Protein AF-A0A1J4JIK9-F1 (afdb_monomer_lite)

Structure (mmCIF, N/CA/C/O backbone):
data_AF-A0A1J4JIK9-F1
#
_entry.id   AF-A0A1J4JIK9-F1
#
loop_
_atom_site.group_PDB
_atom_site.id
_atom_site.type_symbol
_atom_site.label_atom_id
_atom_site.label_alt_id
_atom_site.label_comp_id
_atom_site.label_asym_id
_atom_site.label_entity_id
_atom_site.label_seq_id
_atom_site.pdbx_PDB_ins_code
_atom_site.Cartn_x
_atom_site.Cartn_y
_atom_site.Cartn_z
_atom_site.occupancy
_atom_site.B_iso_or_equiv
_atom_site.auth_seq_id
_atom_site.auth_comp_id
_atom_site.auth_asym_id
_atom_site.auth_atom_id
_atom_site.pdbx_PDB_model_num
ATOM 1 N N . MET A 1 1 ? -16.043 -16.617 15.861 1.00 64.75 1 MET A N 1
ATOM 2 C CA . MET A 1 1 ? -14.757 -15.958 15.513 1.00 64.75 1 MET A CA 1
ATOM 3 C C . MET A 1 1 ? -14.009 -15.662 16.803 1.00 64.75 1 MET A C 1
ATOM 5 O O . MET A 1 1 ? -14.632 -15.181 17.740 1.00 64.75 1 MET A O 1
ATOM 9 N N . CYS A 1 2 ? -12.736 -16.075 16.865 1.00 72.56 2 CYS A N 1
ATOM 10 C CA . CYS A 1 2 ? -11.834 -16.227 18.028 1.00 72.56 2 CYS A CA 1
ATOM 11 C C . CYS A 1 2 ? -12.352 -16.976 19.273 1.00 72.56 2 CYS A C 1
ATOM 13 O O . CYS A 1 2 ? -11.523 -17.484 20.021 1.00 72.56 2 CYS A O 1
ATOM 15 N N . ASN A 1 3 ? -13.669 -17.086 19.487 1.00 75.50 3 ASN A N 1
ATOM 16 C CA . ASN A 1 3 ? -14.329 -17.794 20.595 1.00 75.50 3 ASN A CA 1
ATOM 17 C C . ASN A 1 3 ? -13.759 -17.423 21.976 1.00 75.50 3 ASN A C 1
ATOM 19 O O . ASN A 1 3 ? -13.694 -18.249 22.882 1.00 75.50 3 ASN A O 1
ATOM 23 N N . LYS A 1 4 ? -13.318 -16.168 22.119 1.00 76.44 4 LYS A N 1
ATOM 24 C CA . LYS A 1 4 ? -12.740 -15.608 23.340 1.00 76.44 4 LYS A CA 1
ATOM 25 C C . LYS A 1 4 ? -13.241 -14.180 23.509 1.00 76.44 4 LYS A C 1
ATOM 27 O O . LYS A 1 4 ? -13.165 -13.393 22.566 1.00 76.44 4 LYS A O 1
ATOM 32 N N . CYS A 1 5 ? -13.716 -13.849 24.707 1.00 82.56 5 CYS A N 1
ATOM 33 C CA . CYS A 1 5 ? -13.981 -12.466 25.086 1.00 82.56 5 CYS A CA 1
ATOM 34 C C . CYS A 1 5 ? -12.639 -11.753 25.307 1.00 82.56 5 CYS A C 1
ATOM 36 O O . CYS A 1 5 ? -11.733 -12.306 25.935 1.00 82.56 5 CYS A O 1
ATOM 38 N N . ARG A 1 6 ? -12.479 -10.552 24.752 1.00 81.56 6 ARG A N 1
ATOM 39 C CA . ARG A 1 6 ? -11.261 -9.745 24.885 1.00 81.56 6 ARG A CA 1
ATOM 40 C C . ARG A 1 6 ? -11.650 -8.362 25.393 1.00 81.56 6 ARG A C 1
ATOM 42 O O . ARG A 1 6 ? -12.547 -7.738 24.836 1.00 81.56 6 ARG A O 1
ATOM 49 N N . VAL A 1 7 ? -10.969 -7.886 26.432 1.00 86.00 7 VAL A N 1
ATOM 50 C CA . VAL A 1 7 ? -11.181 -6.538 26.978 1.00 86.00 7 VAL A CA 1
ATOM 51 C C . VAL A 1 7 ? -10.742 -5.491 25.954 1.00 86.00 7 VAL A C 1
ATOM 53 O O . VAL A 1 7 ? -9.683 -5.631 25.338 1.00 86.00 7 VAL A O 1
ATOM 56 N N . GLY A 1 8 ? -11.555 -4.445 25.777 1.00 84.31 8 GLY A N 1
ATOM 57 C CA . GLY A 1 8 ? -11.287 -3.373 24.816 1.00 84.31 8 GLY A CA 1
ATOM 58 C C . GLY A 1 8 ? -11.257 -3.869 23.371 1.00 84.31 8 GLY A C 1
ATOM 59 O O . GLY A 1 8 ? -10.355 -3.497 22.626 1.00 84.31 8 GLY A O 1
ATOM 60 N N . PHE A 1 9 ? -12.166 -4.776 23.013 1.00 88.12 9 PHE A N 1
ATOM 61 C CA . PH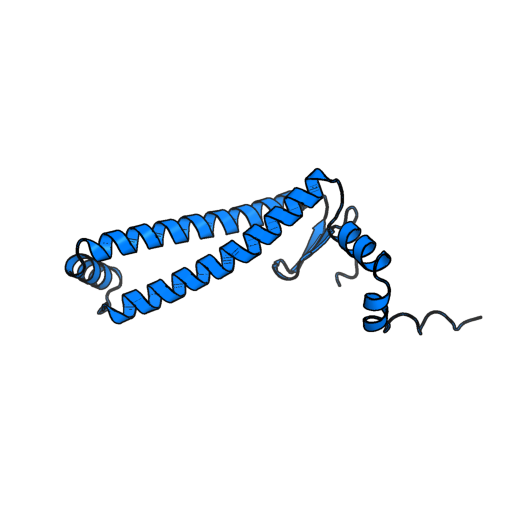E A 1 9 ? -12.319 -5.286 21.653 1.00 88.12 9 PHE A CA 1
ATOM 62 C C . PHE A 1 9 ? -12.707 -4.168 20.680 1.00 88.12 9 PHE A C 1
ATOM 64 O O . PHE A 1 9 ? -13.616 -3.400 20.969 1.00 88.12 9 PHE A O 1
ATOM 71 N N . ASP A 1 10 ? -12.036 -4.116 19.529 1.00 88.19 10 ASP A N 1
ATOM 72 C CA . ASP A 1 10 ? -12.382 -3.212 18.429 1.00 88.19 10 ASP A CA 1
ATOM 73 C C . ASP A 1 10 ? -12.971 -4.001 17.252 1.00 88.19 10 ASP A C 1
ATOM 75 O O . ASP A 1 10 ? -14.128 -3.821 16.887 1.00 88.19 10 ASP A O 1
ATOM 79 N N . HIS A 1 11 ? -12.205 -4.935 16.684 1.00 90.31 11 HIS A N 1
ATOM 80 C CA . HIS A 1 11 ? -12.692 -5.830 15.636 1.00 90.31 11 HIS A CA 1
ATOM 81 C C . HIS A 1 11 ? -11.812 -7.083 15.505 1.00 90.31 11 HIS A C 1
ATOM 83 O O . HIS A 1 11 ? -10.719 -7.180 16.064 1.00 90.31 11 HIS A O 1
ATOM 89 N N . HIS A 1 12 ? -12.275 -8.073 14.740 1.00 90.75 12 HIS A N 1
ATOM 90 C CA . HIS A 1 12 ? -11.437 -9.194 14.313 1.00 90.75 12 HIS A CA 1
ATOM 91 C C . HIS A 1 12 ? -10.901 -8.929 12.906 1.00 90.75 12 HIS A C 1
ATOM 93 O O . HIS A 1 12 ? -11.671 -8.896 11.943 1.00 90.75 12 HIS A O 1
ATOM 99 N N . CYS A 1 13 ? -9.588 -8.748 12.782 1.00 90.94 13 CYS A N 1
ATOM 100 C CA . CYS A 1 13 ? -8.948 -8.506 11.500 1.00 90.94 13 CYS A CA 1
ATOM 101 C C . CYS A 1 13 ? -8.510 -9.835 10.878 1.00 90.94 13 CYS A C 1
ATOM 103 O O . CYS A 1 13 ? -7.627 -10.527 11.390 1.00 90.94 13 CYS A O 1
ATOM 105 N N . ARG A 1 14 ? -9.123 -10.182 9.740 1.00 91.19 14 ARG A N 1
ATOM 106 C CA . ARG A 1 14 ? -8.829 -11.422 9.004 1.00 91.19 14 ARG A CA 1
ATOM 107 C C . ARG A 1 14 ? -7.419 -11.425 8.411 1.00 91.19 14 ARG A C 1
ATOM 109 O O . ARG A 1 14 ? -6.815 -12.485 8.324 1.00 91.19 14 ARG A O 1
ATOM 116 N N . TYR A 1 15 ? -6.885 -10.254 8.058 1.00 89.62 15 TYR A N 1
ATOM 117 C CA . TYR A 1 15 ? -5.570 -10.123 7.421 1.00 89.62 15 TYR A CA 1
ATOM 118 C C . TYR A 1 15 ? -4.407 -10.478 8.352 1.00 89.62 15 TYR A C 1
ATOM 120 O O . TYR A 1 15 ? -3.424 -11.053 7.904 1.00 89.62 15 TYR A O 1
ATOM 128 N N . ILE A 1 16 ? -4.537 -10.193 9.650 1.00 91.94 16 ILE A N 1
ATOM 129 C CA . ILE A 1 16 ? -3.556 -10.599 10.674 1.00 91.94 16 ILE A CA 1
ATOM 130 C C . ILE A 1 16 ? -4.007 -11.839 11.458 1.00 91.94 16 ILE A C 1
ATOM 132 O O . ILE A 1 16 ? -3.364 -12.216 12.434 1.00 91.94 16 ILE A O 1
ATOM 136 N N . ASN A 1 17 ? -5.142 -12.434 11.068 1.00 91.94 17 ASN A N 1
ATOM 137 C CA . ASN A 1 17 ? -5.785 -13.564 11.737 1.00 91.94 17 ASN A CA 1
ATOM 138 C C . ASN A 1 17 ? -5.880 -13.400 13.273 1.00 91.94 17 ASN A C 1
ATOM 140 O O . ASN A 1 17 ? -5.660 -14.339 14.038 1.00 91.94 17 ASN A O 1
ATOM 144 N N . ASN A 1 18 ? -6.166 -12.181 13.744 1.00 90.75 18 ASN A N 1
ATOM 145 C CA . ASN A 1 18 ? -6.156 -11.843 15.168 1.00 90.75 18 ASN A CA 1
ATOM 146 C C . ASN A 1 18 ? -7.187 -10.755 15.499 1.00 90.75 18 ASN A C 1
ATOM 148 O O . ASN A 1 18 ? -7.603 -9.970 14.646 1.00 90.75 18 ASN A O 1
ATOM 152 N N . CYS A 1 19 ? -7.613 -10.706 16.762 1.00 92.25 19 CYS A N 1
ATOM 153 C CA . CYS A 1 19 ? -8.429 -9.602 17.258 1.00 92.25 19 CYS A CA 1
ATOM 154 C C . CYS A 1 19 ? -7.568 -8.360 17.488 1.00 92.25 19 CYS A C 1
ATOM 156 O O . CYS A 1 19 ? -6.532 -8.434 18.156 1.00 92.25 19 CYS A O 1
ATOM 158 N N . VAL A 1 20 ? -8.057 -7.225 16.998 1.00 93.19 20 VAL A N 1
ATOM 159 C CA . VAL A 1 20 ? -7.564 -5.902 17.362 1.00 93.19 20 VAL A CA 1
ATOM 160 C C . VAL A 1 20 ? -8.283 -5.476 18.637 1.00 93.19 20 VAL A C 1
ATOM 162 O O . VAL A 1 20 ? -9.510 -5.541 18.748 1.00 93.19 20 VAL A O 1
ATOM 165 N N . THR A 1 21 ? -7.495 -5.105 19.634 1.00 92.25 21 THR A N 1
ATOM 166 C CA . THR A 1 21 ? -7.938 -4.702 20.964 1.00 92.25 21 THR A CA 1
ATOM 167 C C . THR A 1 21 ? -7.152 -3.478 21.407 1.00 92.25 21 THR A C 1
ATOM 169 O O . THR A 1 21 ? -6.088 -3.179 20.869 1.00 92.25 21 THR A O 1
ATOM 172 N N . LYS A 1 22 ? -7.609 -2.804 22.463 1.00 90.81 22 LYS A N 1
ATOM 173 C CA . LYS A 1 22 ? -6.915 -1.647 23.048 1.00 90.81 22 LYS A CA 1
ATOM 174 C C . LYS A 1 22 ? -5.425 -1.905 23.335 1.00 90.81 22 LYS A C 1
ATOM 176 O O . LYS A 1 22 ? -4.610 -1.009 23.160 1.00 90.81 22 LYS A O 1
ATOM 181 N N . SER A 1 23 ? -5.056 -3.125 23.733 1.00 92.38 23 SER A N 1
ATOM 182 C CA . SER A 1 23 ? -3.669 -3.485 24.062 1.00 92.38 23 SER A CA 1
ATOM 183 C C . SER A 1 23 ? -2.741 -3.634 22.850 1.00 92.38 23 SER A C 1
ATOM 185 O O . SER A 1 23 ? -1.536 -3.483 23.006 1.00 92.38 23 SER A O 1
ATOM 187 N N . ASN A 1 24 ? -3.262 -3.961 21.662 1.00 93.94 24 ASN A N 1
ATOM 188 C CA . ASN A 1 24 ? -2.455 -4.142 20.443 1.00 93.94 24 ASN A CA 1
ATOM 189 C C . ASN A 1 24 ? -2.800 -3.138 19.328 1.00 93.94 24 ASN A C 1
ATOM 191 O O . ASN A 1 24 ? -2.213 -3.197 18.247 1.00 93.94 24 ASN A O 1
ATOM 195 N N . TYR A 1 25 ? -3.708 -2.200 19.608 1.00 93.06 25 TYR A N 1
ATOM 196 C CA . TYR A 1 25 ? -4.192 -1.206 18.658 1.00 93.06 25 TYR A CA 1
ATOM 197 C C . TYR A 1 25 ? -3.057 -0.397 18.026 1.00 93.06 25 TYR A C 1
ATOM 199 O O . TYR A 1 25 ? -3.022 -0.245 16.810 1.00 93.06 25 TYR A O 1
ATOM 207 N N . TYR A 1 26 ? -2.089 0.066 18.825 1.00 93.75 26 TYR A N 1
ATOM 208 C CA . TYR A 1 26 ? -0.956 0.839 18.308 1.00 93.75 26 TYR A CA 1
ATOM 209 C C . TYR A 1 26 ? -0.110 0.042 17.315 1.00 93.75 26 TYR A C 1
ATOM 211 O O . TYR A 1 26 ? 0.255 0.569 16.271 1.00 93.75 26 TYR A O 1
ATOM 219 N N . ILE A 1 27 ? 0.152 -1.238 17.595 1.00 95.38 27 ILE A N 1
ATOM 220 C CA . ILE A 1 27 ? 0.916 -2.108 16.689 1.00 95.38 27 ILE A CA 1
ATOM 221 C C . ILE A 1 27 ? 0.159 -2.276 15.368 1.00 95.38 27 ILE A C 1
ATOM 223 O O . ILE A 1 27 ? 0.747 -2.144 14.297 1.00 95.38 27 ILE A O 1
ATOM 227 N N . PHE A 1 28 ? -1.155 -2.507 15.435 1.00 94.88 28 PHE A N 1
ATOM 228 C CA . PHE A 1 28 ? -2.010 -2.573 14.251 1.00 94.88 28 PHE A CA 1
ATOM 229 C C . PHE A 1 28 ? -1.986 -1.259 13.451 1.00 94.88 28 PHE A C 1
ATOM 231 O O . PHE A 1 28 ? -1.774 -1.280 12.238 1.00 94.88 28 PHE A O 1
ATOM 238 N N . PHE A 1 29 ? -2.148 -0.118 14.123 1.00 94.69 29 PHE A N 1
ATOM 239 C CA . PHE A 1 29 ? -2.208 1.195 13.487 1.00 94.69 29 PHE A CA 1
ATOM 240 C C . PHE A 1 29 ? -0.877 1.586 12.831 1.00 94.69 29 PHE A C 1
ATOM 242 O O . PHE A 1 29 ? -0.861 1.981 11.666 1.00 94.69 29 PHE A O 1
ATOM 249 N N . PHE A 1 30 ? 0.251 1.408 13.527 1.00 95.81 30 PHE A N 1
ATOM 250 C CA . PHE A 1 30 ? 1.576 1.643 12.948 1.00 95.81 30 PHE A CA 1
ATOM 251 C C . PHE A 1 30 ? 1.889 0.670 11.809 1.00 95.81 30 PHE A C 1
ATOM 253 O O . PHE A 1 30 ? 2.512 1.073 10.831 1.00 95.81 30 PHE A O 1
ATOM 260 N N . GLY A 1 31 ? 1.408 -0.575 11.881 1.00 95.69 31 GLY A N 1
ATOM 261 C CA . GLY A 1 31 ? 1.481 -1.517 10.764 1.00 95.69 31 GLY A CA 1
ATOM 262 C C . GLY A 1 31 ? 0.733 -1.014 9.526 1.00 95.69 31 GLY A C 1
ATOM 263 O O . GLY A 1 31 ? 1.274 -1.048 8.422 1.00 95.69 31 GLY A O 1
ATOM 264 N N . CYS A 1 32 ? -0.477 -0.475 9.699 1.00 95.38 32 CYS A N 1
ATOM 265 C CA . CYS A 1 32 ? -1.232 0.141 8.603 1.00 95.38 32 CYS A CA 1
ATOM 266 C C . CYS A 1 32 ? -0.496 1.358 8.026 1.00 95.38 32 CYS A C 1
ATOM 268 O O . CYS A 1 32 ? -0.369 1.479 6.807 1.00 95.38 32 CYS A O 1
ATOM 270 N N . LEU A 1 33 ? 0.038 2.228 8.890 1.00 95.81 33 LEU A N 1
ATOM 271 C CA . LEU A 1 33 ? 0.799 3.406 8.474 1.00 95.81 33 LEU A CA 1
ATOM 272 C C . LEU A 1 33 ? 2.070 3.023 7.707 1.00 95.81 33 LEU A C 1
ATOM 274 O O . LEU A 1 33 ? 2.381 3.637 6.691 1.00 95.81 33 LEU A O 1
ATOM 278 N N . PHE A 1 34 ? 2.776 1.981 8.147 1.00 96.25 34 PHE A N 1
ATOM 279 C CA . PHE A 1 34 ? 3.938 1.449 7.441 1.00 96.25 34 PHE A CA 1
ATOM 280 C C . PHE A 1 34 ? 3.574 0.974 6.030 1.00 96.25 34 PHE A C 1
ATOM 282 O O . PHE A 1 34 ? 4.264 1.320 5.071 1.00 96.25 34 PHE A O 1
ATOM 289 N N . LEU A 1 35 ? 2.466 0.241 5.879 1.00 95.88 35 LEU A N 1
ATOM 290 C CA . LEU A 1 35 ? 2.009 -0.239 4.573 1.00 95.88 35 LEU A CA 1
ATOM 291 C C . LEU A 1 35 ? 1.660 0.921 3.634 1.00 95.88 35 LEU A C 1
ATOM 293 O O . LEU A 1 35 ? 2.095 0.922 2.482 1.00 95.88 35 LEU A O 1
ATOM 297 N N . VAL A 1 36 ? 0.972 1.947 4.135 1.00 95.50 36 VAL A N 1
ATOM 298 C CA . VAL A 1 36 ? 0.689 3.171 3.372 1.00 95.50 36 VAL A CA 1
ATOM 299 C C . VAL A 1 36 ? 1.974 3.883 2.951 1.00 95.50 36 VAL A C 1
ATOM 301 O O . VAL A 1 36 ? 2.152 4.170 1.768 1.00 95.50 36 VAL A O 1
ATOM 304 N N . SER A 1 37 ? 2.902 4.114 3.882 1.00 96.25 37 SER A N 1
ATOM 305 C CA . SER A 1 37 ? 4.190 4.750 3.588 1.00 96.25 37 SER A CA 1
ATOM 306 C C . SER A 1 37 ? 4.992 3.966 2.548 1.00 96.25 37 SER A C 1
ATOM 308 O O . SER A 1 37 ? 5.540 4.558 1.621 1.00 96.25 37 SER A O 1
ATOM 310 N N . SER A 1 38 ? 5.011 2.633 2.643 1.00 96.62 38 SER A N 1
ATOM 311 C CA . SER A 1 38 ? 5.686 1.775 1.663 1.00 96.62 38 SER A CA 1
ATOM 312 C C . SER A 1 38 ? 5.074 1.896 0.264 1.00 96.62 38 SER A C 1
ATOM 314 O O . SER A 1 38 ? 5.805 1.957 -0.724 1.00 96.62 38 SER A O 1
ATOM 316 N N . ALA A 1 39 ? 3.744 2.012 0.173 1.00 97.12 39 ALA A N 1
ATOM 317 C CA . ALA A 1 39 ? 3.055 2.199 -1.095 1.00 97.12 39 ALA A CA 1
ATOM 318 C C . ALA A 1 39 ? 3.362 3.574 -1.707 1.00 97.12 39 ALA A C 1
ATOM 320 O O . ALA A 1 39 ? 3.624 3.661 -2.905 1.00 97.12 39 ALA A O 1
ATOM 321 N N . PHE A 1 40 ? 3.416 4.634 -0.894 1.00 96.88 40 PHE A N 1
ATOM 322 C CA . PHE A 1 40 ? 3.828 5.962 -1.356 1.00 96.88 40 PHE A CA 1
ATOM 323 C C . PHE A 1 40 ? 5.270 5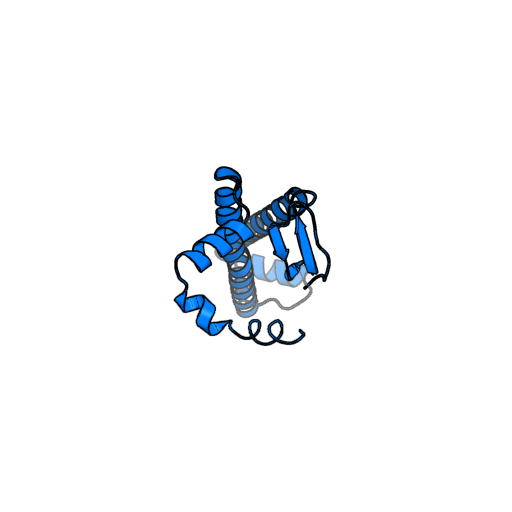.985 -1.864 1.00 96.88 40 PHE A C 1
ATOM 325 O O . PHE A 1 40 ? 5.519 6.511 -2.947 1.00 96.88 40 PHE A O 1
ATOM 332 N N . ILE A 1 41 ? 6.209 5.380 -1.129 1.00 97.81 41 ILE A N 1
ATOM 333 C CA . ILE A 1 41 ? 7.607 5.260 -1.568 1.00 97.81 41 ILE A CA 1
ATOM 334 C C . ILE A 1 41 ? 7.678 4.506 -2.903 1.00 97.81 41 ILE A C 1
ATOM 336 O O . ILE A 1 41 ? 8.354 4.960 -3.826 1.00 97.81 41 ILE A O 1
ATOM 340 N N . GLY A 1 42 ? 6.932 3.405 -3.041 1.00 97.62 42 GLY A N 1
ATOM 341 C CA . GLY A 1 42 ? 6.834 2.649 -4.290 1.00 97.62 42 GLY A CA 1
ATOM 342 C C . GLY A 1 42 ? 6.320 3.487 -5.465 1.00 97.62 42 GLY A C 1
ATOM 343 O O . GLY A 1 42 ? 6.925 3.484 -6.535 1.00 97.62 42 GLY A O 1
ATOM 344 N N . LEU A 1 43 ? 5.255 4.269 -5.264 1.00 97.75 43 LEU A N 1
ATOM 345 C CA . LEU A 1 43 ? 4.717 5.170 -6.292 1.00 97.75 43 LEU A CA 1
ATOM 346 C C . LEU A 1 43 ? 5.727 6.250 -6.701 1.00 97.75 43 LEU A C 1
ATOM 348 O O . LEU A 1 43 ? 5.906 6.498 -7.893 1.00 97.75 43 LEU A O 1
ATOM 352 N N . VAL A 1 44 ? 6.428 6.859 -5.741 1.00 98.06 44 VAL A N 1
ATOM 353 C CA . VAL A 1 44 ? 7.494 7.835 -6.026 1.00 98.06 44 VAL A CA 1
ATOM 354 C C . VAL A 1 44 ? 8.620 7.187 -6.832 1.00 98.06 44 VAL A C 1
ATOM 356 O O . VAL A 1 44 ? 9.070 7.755 -7.828 1.00 98.06 44 VAL A O 1
ATOM 359 N N . GLN A 1 45 ? 9.032 5.972 -6.467 1.00 97.38 45 GLN A N 1
ATOM 360 C CA . GLN A 1 45 ? 10.056 5.229 -7.197 1.00 97.38 45 GLN A CA 1
ATOM 361 C C . GLN A 1 45 ? 9.639 4.946 -8.648 1.00 97.38 45 GLN A C 1
ATOM 363 O O . GLN A 1 45 ? 10.458 5.076 -9.561 1.00 97.38 45 GLN A O 1
ATOM 368 N N . LEU A 1 46 ? 8.365 4.620 -8.889 1.00 97.56 46 LEU A N 1
ATOM 369 C CA . LEU A 1 46 ? 7.836 4.443 -10.243 1.00 97.56 46 LEU A CA 1
ATOM 370 C C . LEU A 1 46 ? 7.892 5.743 -11.054 1.00 97.56 46 LEU A C 1
ATOM 372 O O . LEU A 1 46 ? 8.307 5.714 -12.211 1.00 97.56 46 LEU A O 1
ATOM 376 N N . ILE A 1 47 ? 7.556 6.890 -10.458 1.00 97.50 47 ILE A N 1
ATOM 377 C CA . ILE A 1 47 ? 7.680 8.197 -11.126 1.00 97.50 47 ILE A CA 1
ATOM 378 C C . ILE A 1 47 ? 9.137 8.454 -11.536 1.00 97.50 47 ILE A C 1
ATOM 380 O O . ILE A 1 47 ? 9.400 8.862 -12.669 1.00 97.50 47 ILE A O 1
ATOM 384 N N . ILE A 1 48 ? 10.090 8.166 -10.645 1.00 96.81 48 ILE A N 1
ATOM 385 C CA . ILE A 1 48 ? 11.525 8.306 -10.926 1.00 96.81 48 ILE A CA 1
ATOM 386 C C . ILE A 1 48 ? 11.937 7.392 -12.087 1.00 96.81 48 ILE A C 1
ATOM 388 O O . ILE A 1 48 ? 12.582 7.855 -13.029 1.00 96.81 48 ILE A O 1
ATOM 392 N N . TYR A 1 49 ? 11.535 6.118 -12.077 1.00 95.06 49 TYR A N 1
ATOM 393 C CA . TYR A 1 49 ? 11.841 5.199 -13.177 1.00 95.06 49 TYR A CA 1
ATOM 394 C C . TYR A 1 49 ? 11.225 5.639 -14.503 1.00 95.06 49 TYR A C 1
ATOM 396 O O . TYR A 1 49 ? 11.905 5.587 -15.528 1.00 95.06 49 TYR A O 1
ATOM 404 N N . ALA A 1 50 ? 9.990 6.141 -14.497 1.00 95.88 50 ALA A N 1
ATOM 405 C CA . ALA A 1 50 ? 9.367 6.699 -15.691 1.00 95.88 50 ALA A CA 1
ATOM 406 C C . ALA A 1 50 ? 10.151 7.909 -16.225 1.00 95.88 50 ALA A C 1
ATOM 408 O O . ALA A 1 50 ? 10.378 8.008 -17.431 1.00 95.88 50 ALA A O 1
ATOM 409 N N . ALA A 1 51 ? 10.624 8.802 -15.349 1.00 96.88 51 ALA A N 1
ATOM 410 C CA . ALA A 1 51 ? 11.432 9.955 -15.740 1.00 96.88 51 ALA A CA 1
ATOM 411 C C . ALA A 1 51 ? 12.789 9.546 -16.340 1.00 96.88 51 ALA A C 1
ATOM 413 O O . ALA A 1 51 ? 13.186 10.071 -17.383 1.00 96.88 51 ALA A O 1
ATOM 414 N N . ILE A 1 52 ? 13.482 8.577 -15.731 1.00 95.25 52 ILE A N 1
ATOM 415 C CA . ILE A 1 52 ? 14.758 8.051 -16.244 1.00 95.25 52 ILE A CA 1
ATOM 416 C C . ILE A 1 52 ? 14.547 7.377 -17.606 1.00 95.25 52 ILE A C 1
ATOM 418 O O . ILE A 1 52 ? 15.272 7.680 -18.555 1.00 95.25 52 ILE A O 1
ATOM 422 N N . TYR A 1 53 ? 13.520 6.531 -17.726 1.00 95.25 53 TYR A N 1
ATOM 423 C CA . TYR A 1 53 ? 13.156 5.871 -18.980 1.00 95.25 53 TYR A CA 1
ATOM 424 C C . TYR A 1 53 ? 12.863 6.887 -20.095 1.00 95.25 53 TYR A C 1
ATOM 426 O O . TYR A 1 53 ? 13.341 6.745 -21.219 1.00 95.25 53 TYR A O 1
ATOM 434 N N . ARG A 1 54 ? 12.118 7.956 -19.782 1.00 95.44 54 ARG A N 1
ATOM 435 C CA . ARG A 1 54 ? 11.816 9.048 -20.723 1.00 95.44 54 ARG A CA 1
ATOM 436 C C . ARG A 1 54 ? 13.060 9.823 -21.150 1.00 95.44 54 ARG A C 1
ATOM 438 O O . ARG A 1 54 ? 13.104 10.275 -22.290 1.00 95.44 54 ARG A O 1
ATOM 445 N N . LYS A 1 55 ? 14.038 9.994 -20.256 1.00 96.31 55 LYS A N 1
ATOM 446 C CA . LYS A 1 55 ? 15.278 10.730 -20.538 1.00 96.31 55 LYS A CA 1
ATOM 447 C C . LYS A 1 55 ? 16.215 9.946 -21.454 1.00 96.31 55 LYS A C 1
ATOM 449 O O . LYS A 1 55 ? 16.780 10.529 -22.372 1.00 96.31 55 LYS A O 1
ATOM 454 N N . ASN A 1 56 ? 16.409 8.653 -21.197 1.00 95.06 56 ASN A N 1
ATOM 455 C CA . ASN A 1 56 ? 17.260 7.807 -22.029 1.00 95.06 56 ASN A CA 1
ATOM 456 C C . ASN A 1 56 ? 16.794 6.346 -21.985 1.00 95.06 56 ASN A C 1
ATOM 458 O O . ASN A 1 56 ? 17.230 5.558 -21.141 1.00 95.06 56 ASN A O 1
ATOM 462 N N . LYS A 1 57 ? 15.902 5.994 -22.917 1.00 93.75 57 LYS A N 1
ATOM 463 C CA . LYS A 1 57 ? 15.308 4.655 -23.000 1.00 93.75 57 LYS A CA 1
ATOM 464 C C . LYS A 1 57 ? 16.363 3.567 -23.231 1.00 93.75 57 LYS A C 1
ATOM 466 O O . LYS A 1 57 ? 16.299 2.528 -22.586 1.00 93.75 57 LYS A O 1
ATOM 471 N N . ASP A 1 58 ? 17.342 3.805 -24.104 1.00 93.88 58 ASP A N 1
ATOM 472 C CA . ASP A 1 58 ? 18.272 2.763 -24.551 1.00 93.88 58 ASP A CA 1
ATOM 473 C C . ASP A 1 58 ? 19.259 2.425 -23.431 1.00 93.88 58 ASP A C 1
ATOM 475 O O . ASP A 1 58 ? 19.488 1.256 -23.125 1.00 93.88 58 ASP A O 1
ATOM 479 N N . MET A 1 59 ? 19.746 3.453 -22.726 1.00 93.69 59 MET A N 1
ATOM 480 C CA . MET A 1 59 ? 20.558 3.277 -21.523 1.00 93.69 59 MET A CA 1
ATOM 481 C C . MET A 1 59 ? 19.776 2.577 -20.408 1.00 93.69 59 MET A C 1
ATOM 483 O O . MET A 1 59 ? 20.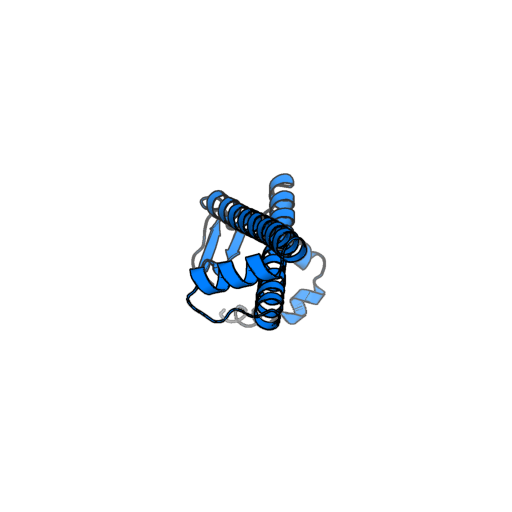310 1.676 -19.766 1.00 93.69 59 MET A O 1
ATOM 487 N N . PHE A 1 60 ? 18.512 2.953 -20.180 1.00 94.62 60 PHE A N 1
ATOM 488 C CA . PHE A 1 60 ? 17.681 2.303 -19.167 1.00 94.62 60 PHE A CA 1
ATOM 489 C C . PHE A 1 60 ? 17.496 0.810 -19.462 1.00 94.62 60 PHE A C 1
ATOM 491 O O . PHE A 1 60 ? 17.730 -0.023 -18.588 1.00 94.62 60 PHE A O 1
ATOM 498 N N . ILE A 1 61 ? 17.117 0.467 -20.697 1.00 94.00 61 ILE A N 1
ATOM 499 C CA . ILE A 1 61 ? 16.906 -0.920 -21.122 1.00 94.00 61 ILE A CA 1
ATOM 500 C C . ILE A 1 61 ? 18.212 -1.722 -21.055 1.00 94.00 61 ILE A C 1
ATOM 502 O O . ILE A 1 61 ? 18.202 -2.847 -20.556 1.00 94.00 61 ILE A O 1
ATOM 506 N N . SER A 1 62 ? 19.337 -1.148 -21.493 1.00 93.94 62 SER A N 1
ATOM 507 C CA . SER A 1 62 ? 20.655 -1.789 -21.409 1.00 93.94 62 SER A CA 1
ATOM 508 C C . SER A 1 62 ? 21.062 -2.063 -19.959 1.00 93.94 62 SER A C 1
ATOM 510 O O . SER A 1 62 ? 21.451 -3.181 -19.629 1.00 93.94 62 SER A O 1
ATOM 512 N N . ASN A 1 63 ? 20.919 -1.076 -19.068 1.00 93.50 63 ASN A N 1
ATOM 513 C CA . ASN A 1 63 ? 21.256 -1.226 -17.651 1.00 93.50 63 ASN A CA 1
ATOM 514 C C . ASN A 1 63 ? 20.354 -2.253 -16.958 1.00 93.50 63 ASN A C 1
ATOM 516 O O . ASN A 1 63 ? 20.846 -3.082 -16.198 1.00 93.50 63 ASN A O 1
ATOM 520 N N . ALA A 1 64 ? 19.047 -2.229 -17.239 1.00 92.00 64 ALA A N 1
ATOM 521 C CA . ALA A 1 64 ? 18.110 -3.218 -16.716 1.00 92.00 64 ALA A CA 1
ATOM 522 C C . ALA A 1 64 ? 18.455 -4.628 -17.215 1.00 92.00 64 ALA A C 1
ATOM 524 O O . ALA A 1 64 ? 18.489 -5.569 -16.425 1.00 92.00 64 ALA A O 1
ATOM 525 N N . SER A 1 65 ? 18.776 -4.770 -18.503 1.00 93.75 65 SER A N 1
ATOM 526 C CA . SER A 1 65 ? 19.157 -6.060 -19.087 1.00 93.75 65 SER A CA 1
ATOM 527 C C . SER A 1 65 ? 20.435 -6.616 -18.460 1.00 93.75 65 SER A C 1
ATOM 529 O O . SER A 1 65 ? 20.499 -7.798 -18.129 1.00 93.75 65 SER A O 1
ATOM 531 N N . ALA A 1 66 ? 21.433 -5.754 -18.244 1.00 94.44 66 ALA A N 1
ATOM 532 C CA . ALA A 1 66 ? 22.688 -6.124 -17.603 1.00 94.44 66 ALA A CA 1
ATOM 533 C C . ALA A 1 66 ? 22.497 -6.512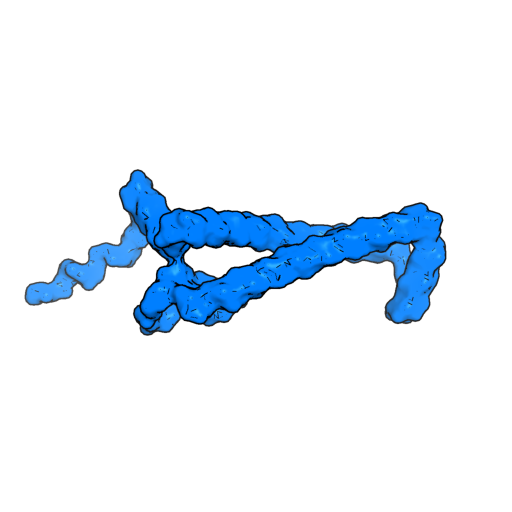 -16.128 1.00 94.44 66 ALA A C 1
ATOM 535 O O . ALA A 1 66 ? 23.061 -7.508 -15.689 1.00 94.44 66 ALA A O 1
ATOM 536 N N . TYR A 1 67 ? 21.685 -5.757 -15.380 1.00 93.50 67 TYR A N 1
ATOM 537 C CA . TYR A 1 67 ? 21.444 -5.996 -13.954 1.00 93.50 67 TYR A CA 1
ATOM 538 C C . TYR A 1 67 ? 20.644 -7.277 -13.693 1.00 93.50 67 TYR A C 1
ATOM 540 O O . TYR A 1 67 ? 20.973 -8.042 -12.792 1.00 93.50 67 TYR A O 1
ATOM 548 N N . TYR A 1 68 ? 19.595 -7.523 -14.481 1.00 90.88 68 TYR A N 1
ATOM 549 C CA . TYR A 1 68 ? 18.733 -8.696 -14.316 1.00 90.88 68 TYR A CA 1
ATOM 550 C C . TYR A 1 68 ? 19.197 -9.915 -15.127 1.00 90.88 68 TYR A C 1
ATOM 552 O O . TYR A 1 68 ? 18.565 -10.964 -15.044 1.00 90.88 68 TYR A O 1
ATOM 560 N N . HIS A 1 69 ? 20.275 -9.790 -15.911 1.00 92.69 69 HIS A N 1
ATOM 561 C CA . HIS A 1 69 ? 20.796 -10.836 -16.800 1.00 92.69 69 HIS A CA 1
ATOM 562 C C . HIS A 1 69 ? 19.739 -11.421 -17.763 1.00 92.69 69 HIS A C 1
ATOM 564 O O . HIS A 1 69 ? 19.760 -12.609 -18.085 1.00 92.69 69 HIS A O 1
ATOM 570 N N . ILE A 1 70 ? 18.814 -10.583 -18.240 1.00 90.94 70 ILE A N 1
ATOM 571 C CA . ILE A 1 70 ? 17.743 -10.947 -19.183 1.00 90.94 70 ILE A CA 1
ATOM 572 C C . ILE A 1 70 ? 17.652 -9.920 -20.312 1.00 90.94 70 ILE A C 1
ATOM 574 O O . ILE A 1 70 ? 18.022 -8.765 -20.132 1.00 90.94 70 ILE A O 1
ATOM 578 N N . GLN A 1 71 ? 17.114 -10.312 -21.470 1.00 88.06 71 GLN A N 1
ATOM 579 C CA . GLN A 1 71 ? 16.822 -9.376 -22.563 1.00 88.06 71 GLN A CA 1
ATOM 580 C C . GLN A 1 71 ? 15.594 -8.533 -22.205 1.00 88.06 71 GLN A C 1
ATOM 582 O O . GLN A 1 71 ? 14.453 -8.906 -22.493 1.00 88.06 71 GLN A O 1
ATOM 587 N N . PHE A 1 72 ? 15.822 -7.412 -21.523 1.00 91.62 72 PHE A N 1
ATOM 588 C CA . PHE A 1 72 ? 14.755 -6.506 -21.138 1.00 91.62 72 PHE A CA 1
ATOM 589 C C . PHE A 1 72 ? 14.294 -5.723 -22.368 1.00 91.62 72 PHE A C 1
ATOM 591 O O . PHE A 1 72 ? 15.103 -5.230 -23.149 1.00 91.62 72 PHE A O 1
ATOM 598 N N . ASN A 1 73 ? 12.985 -5.616 -22.573 1.00 90.88 73 ASN A N 1
ATOM 599 C CA . ASN A 1 73 ? 12.427 -4.908 -23.720 1.00 90.88 73 ASN A CA 1
ATOM 600 C C . ASN A 1 73 ? 11.376 -3.882 -23.281 1.00 90.88 73 ASN A C 1
ATOM 602 O O . ASN A 1 73 ? 10.922 -3.857 -22.136 1.00 90.88 73 ASN A O 1
ATOM 606 N N . VAL A 1 74 ? 10.992 -3.014 -24.216 1.00 92.12 74 VAL A N 1
ATOM 607 C CA . VAL A 1 74 ? 10.043 -1.918 -23.964 1.00 92.12 74 VAL A CA 1
ATOM 608 C C . VAL A 1 74 ? 8.672 -2.435 -23.515 1.00 92.12 74 VAL A C 1
ATOM 610 O O . VAL A 1 74 ? 8.033 -1.824 -22.663 1.00 92.12 74 VAL A O 1
ATOM 613 N N . ILE A 1 75 ? 8.220 -3.567 -24.060 1.00 92.75 75 ILE A N 1
ATOM 614 C CA . ILE A 1 75 ? 6.924 -4.161 -23.706 1.00 92.75 75 ILE A CA 1
ATOM 615 C C . ILE A 1 75 ? 6.957 -4.645 -22.254 1.00 92.75 75 ILE A C 1
ATOM 617 O O . ILE A 1 75 ? 6.068 -4.311 -21.474 1.00 92.75 75 ILE A O 1
ATOM 621 N N . ALA A 1 76 ? 8.011 -5.368 -21.871 1.00 92.19 76 ALA A N 1
ATOM 622 C CA . ALA A 1 76 ? 8.223 -5.855 -20.515 1.00 92.19 76 ALA A CA 1
ATOM 623 C C . ALA A 1 76 ? 8.255 -4.701 -19.508 1.00 92.19 76 ALA A C 1
ATOM 625 O O . ALA A 1 76 ? 7.614 -4.797 -18.463 1.00 92.19 76 ALA A O 1
ATOM 626 N N . PHE A 1 77 ? 8.916 -3.586 -19.847 1.00 93.25 77 PHE A N 1
ATOM 627 C CA . PHE A 1 77 ? 8.898 -2.384 -19.016 1.00 93.25 77 PHE A CA 1
ATOM 628 C C . PHE A 1 77 ? 7.471 -1.902 -18.738 1.00 93.25 77 PHE A C 1
ATOM 630 O O . PHE A 1 77 ? 7.093 -1.780 -17.577 1.00 93.25 77 PHE A O 1
ATOM 637 N N . TRP A 1 78 ? 6.666 -1.658 -19.776 1.00 94.94 78 TRP A N 1
ATOM 638 C CA . TRP A 1 78 ? 5.319 -1.108 -19.598 1.00 94.94 78 TRP A CA 1
ATOM 639 C C . TRP A 1 78 ? 4.356 -2.075 -18.911 1.00 94.94 78 TRP A C 1
ATOM 641 O O . TRP A 1 78 ? 3.525 -1.633 -18.118 1.00 94.94 78 TRP A O 1
ATOM 651 N N . VAL A 1 79 ? 4.489 -3.381 -19.157 1.00 95.88 79 VAL A N 1
ATOM 652 C CA . VAL A 1 79 ? 3.708 -4.407 -18.451 1.00 95.88 79 VAL A CA 1
ATOM 653 C C . VAL A 1 79 ? 4.047 -4.400 -16.962 1.00 95.88 79 VAL A C 1
ATOM 655 O O . VAL A 1 79 ? 3.148 -4.265 -16.134 1.00 95.88 79 VAL A O 1
ATOM 658 N N . LEU A 1 80 ? 5.332 -4.483 -16.606 1.00 94.94 80 LEU A N 1
ATOM 659 C CA . LEU A 1 80 ? 5.765 -4.480 -15.206 1.00 94.94 80 LEU A CA 1
ATOM 660 C C . LEU A 1 80 ? 5.428 -3.161 -14.511 1.00 94.94 80 LEU A C 1
ATOM 662 O O . LEU A 1 80 ? 4.958 -3.168 -13.377 1.00 94.94 80 LEU A O 1
ATOM 666 N N . PHE A 1 81 ? 5.611 -2.038 -15.204 1.00 96.88 81 PHE A N 1
ATOM 667 C CA . PHE A 1 81 ? 5.247 -0.718 -14.710 1.00 96.88 81 PHE A CA 1
ATOM 668 C C . PHE A 1 81 ? 3.747 -0.633 -14.412 1.00 96.88 81 PHE A C 1
ATOM 670 O O . PHE A 1 81 ? 3.364 -0.242 -13.314 1.00 96.88 81 PHE A O 1
ATOM 677 N N . GLY A 1 82 ? 2.894 -1.052 -15.352 1.00 97.62 82 GLY A N 1
ATOM 678 C CA . GLY A 1 82 ? 1.442 -1.057 -15.171 1.00 97.62 82 GLY A CA 1
ATOM 679 C C . GLY A 1 82 ? 0.999 -1.953 -14.014 1.00 97.62 82 GLY A C 1
ATOM 680 O O . GLY A 1 82 ? 0.220 -1.519 -13.166 1.00 97.62 82 GLY A O 1
ATOM 681 N N . VAL A 1 83 ? 1.544 -3.170 -13.926 1.00 98.25 83 VAL A N 1
ATOM 682 C CA . VAL A 1 83 ? 1.274 -4.095 -12.813 1.00 98.25 83 VAL A CA 1
ATOM 683 C C . VAL A 1 83 ? 1.705 -3.488 -11.476 1.00 98.25 83 VAL A C 1
ATOM 685 O O . VAL A 1 83 ? 0.941 -3.535 -10.514 1.00 98.25 83 VAL A O 1
ATOM 688 N N . ALA A 1 84 ? 2.887 -2.871 -11.412 1.00 97.75 84 ALA A N 1
ATOM 689 C CA . ALA A 1 84 ? 3.384 -2.232 -10.199 1.00 97.75 84 ALA A CA 1
ATOM 690 C C . ALA A 1 84 ? 2.518 -1.033 -9.780 1.00 97.75 84 ALA A C 1
ATOM 692 O O . ALA A 1 84 ? 2.183 -0.910 -8.603 1.00 97.75 84 ALA A O 1
ATOM 693 N N . VAL A 1 85 ? 2.096 -0.183 -10.725 1.00 97.88 85 VAL A N 1
ATOM 694 C CA . VAL A 1 85 ? 1.164 0.925 -10.448 1.00 97.88 85 VAL A CA 1
ATOM 695 C C . VAL A 1 85 ? -0.140 0.389 -9.860 1.00 97.88 85 VAL A C 1
ATOM 697 O O . VAL A 1 85 ? -0.572 0.859 -8.809 1.00 97.88 85 VAL A O 1
ATOM 700 N N . LEU A 1 86 ? -0.752 -0.613 -10.498 1.00 98.12 86 LEU A N 1
ATOM 701 C CA . LEU A 1 86 ? -2.002 -1.207 -10.017 1.00 98.12 86 LEU A CA 1
ATOM 702 C C . LEU A 1 86 ? -1.842 -1.827 -8.628 1.00 98.12 86 LEU A C 1
ATOM 704 O O . LEU A 1 86 ? -2.710 -1.646 -7.777 1.00 98.12 86 LEU A O 1
ATOM 708 N N . PHE A 1 87 ? -0.724 -2.507 -8.377 1.00 97.88 87 PHE A N 1
ATOM 709 C CA . PHE A 1 87 ? -0.407 -3.077 -7.073 1.00 97.88 87 PHE A CA 1
ATOM 710 C C . PHE A 1 87 ? -0.300 -1.996 -5.990 1.00 97.88 87 PHE A C 1
ATOM 712 O O . PHE A 1 87 ? -0.983 -2.082 -4.969 1.00 97.88 87 PHE A O 1
ATOM 719 N N . TYR A 1 88 ? 0.493 -0.943 -6.213 1.00 97.88 88 TYR A N 1
ATOM 720 C CA . TYR A 1 88 ? 0.662 0.112 -5.214 1.00 97.88 88 TYR A CA 1
ATOM 721 C C . TYR A 1 88 ? -0.603 0.941 -5.001 1.00 97.88 88 TYR A C 1
ATOM 723 O O . TYR A 1 88 ? -0.888 1.298 -3.862 1.00 97.88 88 TYR A O 1
ATOM 731 N N . LEU A 1 89 ? -1.400 1.208 -6.041 1.00 96.44 89 LEU A N 1
ATOM 732 C CA . LEU A 1 89 ? -2.707 1.856 -5.880 1.00 96.44 89 LEU A CA 1
ATOM 733 C C . LEU A 1 89 ? -3.691 0.956 -5.124 1.00 96.44 89 LEU A C 1
ATOM 735 O O . LEU A 1 89 ? -4.392 1.427 -4.227 1.00 96.44 89 LEU A O 1
ATOM 739 N N . GLY A 1 90 ? -3.700 -0.340 -5.446 1.00 96.06 90 GLY A N 1
ATOM 740 C CA . GLY A 1 90 ? -4.505 -1.353 -4.769 1.00 96.06 90 GLY A CA 1
ATOM 741 C C . GLY A 1 90 ? -4.147 -1.523 -3.293 1.00 96.06 90 GLY A C 1
ATOM 742 O O . GLY A 1 90 ? -5.012 -1.888 -2.505 1.00 96.06 90 GLY A O 1
ATOM 743 N N . LEU A 1 91 ? -2.913 -1.206 -2.897 1.00 94.94 91 LEU A N 1
ATOM 744 C CA . LEU A 1 91 ? -2.515 -1.116 -1.492 1.00 94.94 91 LEU A CA 1
ATOM 745 C C . LEU A 1 91 ? -2.841 0.253 -0.884 1.00 94.94 91 LEU A C 1
ATOM 747 O O . LEU A 1 91 ? -3.455 0.320 0.177 1.00 94.94 91 LEU A O 1
ATOM 751 N N . ALA A 1 92 ? -2.454 1.347 -1.541 1.00 95.06 92 ALA A N 1
ATOM 752 C CA . ALA A 1 92 ? -2.546 2.693 -0.986 1.00 95.06 92 ALA A CA 1
ATOM 753 C C . ALA A 1 92 ? -3.996 3.119 -0.729 1.00 95.06 92 ALA A C 1
ATOM 755 O O . ALA A 1 92 ? -4.308 3.579 0.364 1.00 95.06 92 ALA A O 1
ATOM 756 N N . ILE A 1 93 ? -4.895 2.945 -1.702 1.00 95.69 93 ILE A N 1
ATOM 757 C CA . ILE A 1 93 ? -6.274 3.449 -1.618 1.00 95.69 93 ILE A CA 1
ATOM 758 C C . ILE A 1 93 ? -7.053 2.827 -0.443 1.00 95.69 93 ILE A C 1
ATOM 760 O O . ILE A 1 93 ? -7.510 3.583 0.418 1.00 95.69 93 ILE A O 1
ATOM 764 N N . PRO A 1 94 ? -7.217 1.491 -0.340 1.00 94.81 94 PRO A N 1
ATOM 765 C CA . PRO A 1 94 ? -7.988 0.909 0.757 1.00 94.81 94 PRO A CA 1
ATOM 766 C C . PRO A 1 94 ? -7.330 1.142 2.118 1.00 94.81 94 PRO A C 1
ATOM 768 O O . PRO A 1 94 ? -8.035 1.352 3.104 1.00 94.81 94 PRO A O 1
ATOM 771 N N . MET A 1 95 ? -5.996 1.158 2.183 1.00 94.00 95 MET A N 1
ATOM 772 C CA . MET A 1 95 ? -5.291 1.408 3.438 1.00 94.00 95 MET A CA 1
ATOM 773 C C . MET A 1 95 ? -5.422 2.860 3.899 1.00 94.00 95 MET A C 1
ATOM 775 O O . MET A 1 95 ? -5.616 3.100 5.087 1.00 94.00 95 MET A O 1
ATOM 779 N N . MET A 1 96 ? -5.402 3.830 2.983 1.00 94.00 96 MET A N 1
ATOM 780 C CA . MET A 1 96 ? -5.678 5.232 3.308 1.00 94.00 96 MET A CA 1
ATOM 781 C C . MET A 1 96 ? -7.087 5.407 3.871 1.00 94.00 96 MET A C 1
ATOM 783 O O . MET A 1 96 ? -7.257 6.052 4.903 1.00 94.00 96 MET A O 1
ATOM 787 N N . VAL A 1 97 ? -8.090 4.782 3.245 1.00 95.19 97 VAL A N 1
ATOM 788 C CA . VAL A 1 97 ? -9.470 4.789 3.754 1.00 95.19 97 VAL A CA 1
ATOM 789 C C . VAL A 1 97 ? -9.534 4.184 5.160 1.00 95.19 97 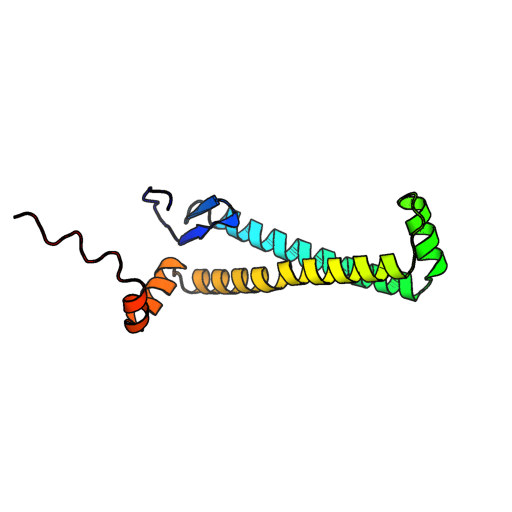VAL A C 1
ATOM 791 O O . VAL A 1 97 ? -10.136 4.778 6.054 1.00 95.19 97 VAL A O 1
ATOM 794 N N . LEU A 1 98 ? -8.873 3.043 5.381 1.00 93.44 98 LEU A N 1
ATOM 795 C CA . LEU A 1 98 ? -8.810 2.390 6.688 1.00 93.44 98 LEU A CA 1
ATOM 796 C C . LEU A 1 98 ? -8.200 3.310 7.757 1.00 93.44 98 LEU A C 1
ATOM 798 O O . LEU A 1 98 ? -8.777 3.462 8.833 1.00 93.44 98 LEU A O 1
ATOM 802 N N . ILE A 1 99 ? -7.072 3.962 7.458 1.00 94.06 99 ILE A N 1
ATOM 803 C CA . ILE A 1 99 ? -6.425 4.899 8.386 1.00 94.06 99 ILE A CA 1
ATOM 804 C C . ILE A 1 99 ? -7.345 6.080 8.699 1.00 94.06 99 ILE A C 1
ATOM 806 O O . ILE A 1 99 ? -7.479 6.428 9.869 1.00 94.06 99 ILE A O 1
ATOM 810 N N . ILE A 1 100 ? -8.012 6.667 7.699 1.00 95.50 100 ILE A N 1
ATOM 811 C CA . ILE A 1 100 ? -8.933 7.798 7.904 1.00 95.50 100 ILE A CA 1
ATOM 812 C C . ILE A 1 100 ? -10.060 7.415 8.871 1.00 95.50 100 ILE A C 1
ATOM 814 O O . ILE A 1 100 ? -10.326 8.155 9.818 1.00 95.50 100 ILE A O 1
ATOM 818 N N . TYR A 1 101 ? -10.685 6.248 8.684 1.00 92.94 101 TYR A N 1
ATOM 819 C CA . TYR A 1 101 ? -11.723 5.768 9.600 1.00 92.94 101 TYR A CA 1
ATOM 820 C C . TYR A 1 101 ? -11.188 5.545 11.013 1.00 92.94 101 TYR A C 1
ATOM 822 O O . TYR A 1 101 ? -11.813 5.975 11.978 1.00 92.94 101 TYR A O 1
ATOM 830 N N . HIS A 1 102 ? -10.013 4.931 11.152 1.00 92.06 102 HIS A N 1
ATOM 831 C CA . HIS A 1 102 ? -9.413 4.713 12.465 1.00 92.06 102 HIS A CA 1
ATOM 832 C C . HIS A 1 102 ? -9.032 6.024 13.160 1.00 92.06 102 HIS A C 1
ATOM 834 O O . HIS A 1 102 ? -9.259 6.151 14.360 1.00 92.06 102 HIS A O 1
ATOM 840 N N . VAL A 1 103 ? -8.527 7.023 12.431 1.00 93.75 103 VAL A N 1
ATOM 841 C CA . VAL A 1 103 ? -8.294 8.372 12.973 1.00 93.75 103 VAL A CA 1
ATOM 842 C C . VAL A 1 103 ? -9.610 8.986 13.446 1.00 93.75 103 VAL A C 1
ATOM 844 O O . VAL A 1 103 ? -9.686 9.453 14.580 1.00 93.75 103 VAL A O 1
ATOM 847 N N . PHE A 1 104 ? -10.663 8.923 12.628 1.00 93.94 104 PHE A N 1
ATOM 848 C CA . PHE A 1 104 ? -11.995 9.393 13.007 1.00 93.94 104 PHE A CA 1
ATOM 849 C C . PHE A 1 104 ? -12.506 8.708 14.286 1.00 93.94 104 PHE A C 1
ATOM 851 O O . PHE A 1 104 ? -12.979 9.388 15.195 1.00 93.94 104 PHE A O 1
ATOM 858 N N . PHE A 1 105 ? -12.362 7.388 14.409 1.00 91.56 105 PHE A N 1
ATOM 859 C CA . PHE A 1 105 ? -12.781 6.644 15.599 1.00 91.56 105 PHE A CA 1
ATOM 860 C C . PHE A 1 105 ? -12.005 7.049 16.854 1.00 91.56 105 PHE A C 1
ATOM 862 O O . PHE A 1 105 ? -12.621 7.296 17.890 1.00 91.56 105 PHE A O 1
ATOM 869 N N . GLN A 1 106 ? -10.679 7.202 16.758 1.00 87.88 106 GLN A N 1
ATOM 870 C CA . GLN A 1 106 ? -9.866 7.633 17.900 1.00 87.88 106 GLN A CA 1
ATOM 871 C C . GLN A 1 106 ? -10.212 9.055 18.352 1.00 87.88 106 GLN A C 1
ATOM 873 O O . GLN A 1 106 ? -10.319 9.294 19.551 1.00 87.88 106 GLN A O 1
ATOM 878 N N . VAL A 1 107 ? -10.439 9.980 17.412 1.00 91.31 107 VAL A N 1
ATOM 879 C CA . VAL A 1 107 ? -10.835 11.365 17.729 1.00 91.31 107 VAL A CA 1
ATOM 880 C C . VAL A 1 107 ? -12.193 11.416 18.436 1.00 91.31 107 VAL A C 1
ATOM 882 O O . VAL A 1 107 ? -12.379 12.230 19.335 1.00 91.31 107 VAL A O 1
ATOM 885 N N . ASN A 1 108 ? -13.126 10.532 18.075 1.00 88.00 108 ASN A N 1
ATOM 886 C CA . ASN A 1 108 ? -14.460 10.474 18.681 1.00 88.00 108 ASN A CA 1
ATOM 887 C C . ASN A 1 108 ? -14.549 9.542 19.903 1.00 88.00 108 ASN A C 1
ATOM 889 O O . ASN A 1 108 ? -15.614 9.433 20.504 1.00 88.00 108 ASN A O 1
ATOM 893 N N . GLY A 1 109 ? -13.463 8.853 20.272 1.00 86.44 109 GLY A N 1
ATOM 894 C CA . GLY A 1 109 ? -13.444 7.928 21.408 1.00 86.44 109 GLY A CA 1
ATOM 895 C C . GLY A 1 109 ? -14.366 6.710 21.257 1.00 86.44 109 GLY A C 1
ATOM 896 O O . GLY A 1 109 ? -14.748 6.119 22.265 1.00 86.44 109 GLY A O 1
ATOM 897 N N . ILE A 1 110 ? -14.725 6.335 20.026 1.00 87.81 110 ILE A N 1
ATOM 898 C CA . ILE A 1 110 ? -15.595 5.187 19.721 1.00 87.81 110 ILE A CA 1
ATOM 899 C C . ILE A 1 110 ? -14.778 4.043 19.123 1.00 87.81 110 ILE A C 1
ATOM 901 O O . ILE A 1 110 ? -13.796 4.283 18.422 1.00 87.81 110 ILE A O 1
ATOM 905 N N . SER A 1 111 ? -15.172 2.791 19.364 1.00 85.81 111 SER A N 1
ATOM 906 C CA . SER A 1 111 ? -14.603 1.661 18.622 1.00 85.81 111 SER A CA 1
ATOM 907 C C . SER A 1 111 ? -15.313 1.460 17.279 1.00 85.81 111 SER A C 1
ATOM 909 O O . SER A 1 111 ? -16.450 1.892 17.069 1.00 85.81 111 SER A O 1
ATOM 911 N N . THR A 1 112 ? -14.659 0.749 16.363 1.00 85.19 112 THR A N 1
ATOM 912 C CA . THR A 1 112 ? -15.251 0.305 15.093 1.00 85.19 112 THR A CA 1
ATOM 913 C C . THR A 1 112 ? -16.500 -0.537 15.348 1.00 85.19 112 THR A C 1
ATOM 915 O O . THR A 1 112 ? -17.498 -0.419 14.636 1.00 85.19 112 THR A O 1
ATOM 918 N N . TYR A 1 113 ? -16.459 -1.373 16.387 1.00 83.81 113 TYR A N 1
ATOM 919 C CA . TYR A 1 113 ? -17.603 -2.158 16.832 1.00 83.81 113 TYR A CA 1
ATOM 920 C C . TYR A 1 113 ? -18.774 -1.268 17.259 1.00 83.81 113 TYR A C 1
ATOM 922 O O . TYR A 1 113 ? -19.891 -1.490 16.789 1.00 83.81 113 TYR A O 1
ATOM 930 N N . ASP A 1 114 ? -18.520 -0.245 18.080 1.00 81.81 114 ASP A N 1
ATOM 931 C CA . ASP A 1 114 ? -19.561 0.673 18.556 1.00 81.81 114 ASP A CA 1
ATOM 932 C C . ASP A 1 114 ? -20.209 1.419 17.386 1.00 81.81 114 ASP A C 1
ATOM 934 O O . ASP A 1 114 ? -21.434 1.477 17.293 1.00 81.81 114 ASP A O 1
ATOM 938 N N . TYR A 1 115 ? -19.399 1.906 16.437 1.00 85.44 115 TYR A N 1
ATOM 939 C CA . TYR A 1 115 ? -19.891 2.568 15.227 1.00 85.44 115 TYR A CA 1
ATOM 940 C C . TYR A 1 115 ? -20.779 1.649 14.374 1.00 85.44 115 TYR A C 1
ATOM 942 O O . TYR A 1 115 ? -21.845 2.056 13.908 1.00 85.44 115 TYR A O 1
ATOM 950 N N . ILE A 1 116 ? -20.363 0.395 14.166 1.00 85.19 116 ILE A N 1
ATOM 951 C CA . ILE A 1 116 ? -21.151 -0.576 13.396 1.00 85.19 116 ILE A CA 1
ATOM 952 C C . ILE A 1 116 ? -22.458 -0.899 14.124 1.00 85.19 116 ILE A C 1
ATOM 954 O O . ILE A 1 116 ? -23.503 -0.968 13.478 1.00 85.19 116 ILE A O 1
ATOM 958 N N . MET A 1 117 ? -22.420 -1.086 15.444 1.00 83.25 117 MET A N 1
ATOM 959 C CA . MET A 1 117 ? -23.604 -1.447 16.219 1.00 83.25 117 MET A CA 1
ATOM 960 C C . MET A 1 117 ? -24.621 -0.300 16.291 1.00 83.25 117 MET A C 1
ATOM 962 O O . MET A 1 117 ? -25.816 -0.547 16.142 1.00 83.25 117 MET A O 1
ATOM 966 N N . ASP A 1 118 ? -24.163 0.947 16.429 1.00 83.56 118 ASP A N 1
ATOM 967 C CA . ASP A 1 118 ? -25.014 2.143 16.353 1.00 83.56 118 ASP A CA 1
ATOM 968 C C . ASP A 1 118 ? -25.613 2.334 14.947 1.00 83.56 118 ASP A C 1
ATOM 970 O O . ASP A 1 118 ? -26.806 2.583 14.789 1.00 83.56 118 ASP A O 1
ATOM 974 N N . ASN A 1 119 ? -24.830 2.131 13.886 1.00 82.19 119 ASN A N 1
ATOM 975 C CA . ASN A 1 119 ? -25.361 2.203 12.522 1.00 82.19 119 ASN A CA 1
ATOM 976 C C . ASN A 1 119 ? -26.413 1.104 12.260 1.00 82.19 119 ASN A C 1
ATOM 978 O O . ASN A 1 119 ? -27.433 1.330 11.611 1.00 82.19 119 ASN A O 1
ATOM 982 N N . ILE A 1 120 ? -26.196 -0.098 12.798 1.00 80.50 120 ILE A N 1
ATOM 983 C CA . ILE A 1 120 ? -27.147 -1.207 12.705 1.00 80.50 120 ILE A CA 1
ATOM 984 C C . ILE A 1 120 ? -28.436 -0.916 13.493 1.00 80.50 120 ILE A C 1
ATOM 986 O O . ILE A 1 120 ? -29.522 -1.200 12.985 1.00 80.50 120 ILE A O 1
ATOM 990 N N . SER A 1 121 ? -28.343 -0.338 14.696 1.00 78.38 121 SER A N 1
ATOM 991 C CA . SER A 1 121 ? -29.516 -0.006 15.518 1.00 78.38 121 SER A CA 1
ATOM 992 C C . SER A 1 121 ? -30.378 1.089 14.879 1.00 78.38 121 SER A C 1
ATOM 994 O O . SER A 1 121 ? -31.605 1.007 14.928 1.00 78.38 121 SER A O 1
ATOM 996 N N . ARG A 1 122 ? -29.755 2.058 14.195 1.00 77.12 122 ARG A N 1
ATOM 997 C CA . ARG A 1 122 ? -30.448 3.117 13.440 1.00 77.12 122 ARG A CA 1
ATOM 998 C C . ARG A 1 122 ? -31.155 2.614 12.178 1.00 77.12 122 ARG A C 1
ATOM 1000 O O . ARG A 1 122 ? -32.128 3.227 11.746 1.00 77.12 122 ARG A O 1
ATOM 1007 N N . PHE A 1 123 ? -30.711 1.496 11.596 1.00 75.00 123 PHE A N 1
ATOM 1008 C CA . PHE A 1 123 ? -31.280 0.923 10.368 1.00 75.00 123 PHE A CA 1
ATOM 1009 C C . PHE A 1 123 ? -31.664 -0.563 10.535 1.00 75.00 123 PHE A C 1
ATOM 1011 O O . PHE A 1 123 ? -31.051 -1.446 9.918 1.00 75.00 123 PHE A O 1
ATOM 1018 N N . PRO A 1 124 ? -32.732 -0.871 11.300 1.00 62.94 124 PRO A N 1
ATOM 1019 C CA . PRO A 1 124 ? -33.095 -2.240 11.683 1.00 62.94 124 PRO A CA 1
ATOM 1020 C C . PRO A 1 124 ? -33.469 -3.146 10.498 1.00 62.94 124 PRO A C 1
ATOM 1022 O O . PRO A 1 124 ? -33.355 -4.368 10.585 1.00 62.94 124 PRO A O 1
ATOM 1025 N N . GLN A 1 125 ? -33.844 -2.583 9.345 1.00 65.19 125 GLN A N 1
ATOM 1026 C CA . GLN A 1 125 ? -34.116 -3.362 8.130 1.00 65.19 125 GLN A CA 1
ATOM 1027 C C . GLN A 1 125 ? -32.891 -4.172 7.658 1.00 65.19 125 GLN A C 1
ATOM 1029 O O . GLN A 1 125 ? -33.066 -5.256 7.100 1.00 65.19 125 GLN A O 1
ATOM 1034 N N . ARG A 1 126 ? -31.651 -3.727 7.937 1.00 57.78 126 ARG A N 1
ATOM 1035 C CA . ARG A 1 126 ? -30.422 -4.477 7.600 1.00 57.78 126 ARG A CA 1
ATOM 1036 C C . ARG A 1 126 ? -30.196 -5.709 8.489 1.00 57.78 126 ARG A C 1
ATOM 1038 O O . ARG A 1 126 ? -29.587 -6.668 8.022 1.00 57.78 126 ARG A O 1
ATOM 1045 N N . LEU A 1 127 ? -30.728 -5.729 9.717 1.00 55.97 127 LEU A N 1
ATOM 1046 C CA . LEU A 1 127 ? -30.682 -6.889 10.626 1.00 55.97 127 LEU A CA 1
ATOM 1047 C C . LEU A 1 127 ? -31.587 -8.034 10.169 1.00 55.97 127 LEU A C 1
ATOM 1049 O O . LEU A 1 127 ? -31.258 -9.195 10.408 1.00 55.97 127 LEU A O 1
ATOM 1053 N N . SER A 1 128 ? -32.692 -7.731 9.475 1.00 56.22 128 SER A N 1
ATOM 1054 C CA . SER A 1 128 ? -33.609 -8.759 8.957 1.00 56.22 128 SER A CA 1
ATOM 1055 C C . SER A 1 128 ? -32.893 -9.777 8.058 1.00 56.22 128 SER A C 1
ATOM 1057 O O . SER A 1 128 ? -33.215 -10.963 8.085 1.00 56.22 128 SER A O 1
ATOM 1059 N N . LYS A 1 129 ? -31.842 -9.338 7.349 1.00 54.50 129 LYS A N 1
ATOM 1060 C CA . LYS A 1 129 ? -31.016 -10.162 6.455 1.00 54.50 129 LYS A CA 1
ATOM 1061 C C . LYS A 1 129 ? -29.988 -11.043 7.183 1.00 54.50 129 LYS A C 1
ATOM 1063 O O . LYS A 1 129 ? -29.486 -11.991 6.591 1.00 54.50 129 LYS A O 1
ATOM 1068 N N . PHE A 1 130 ? -29.696 -10.762 8.456 1.00 52.25 130 PHE A N 1
ATOM 1069 C CA . PHE A 1 130 ? -28.782 -11.538 9.312 1.00 52.25 130 PHE A CA 1
ATOM 1070 C C . PHE A 1 130 ? -29.520 -12.367 10.380 1.00 52.25 130 PHE A C 1
ATOM 1072 O O . PHE A 1 130 ? -28.900 -12.899 11.303 1.00 52.25 130 PHE A 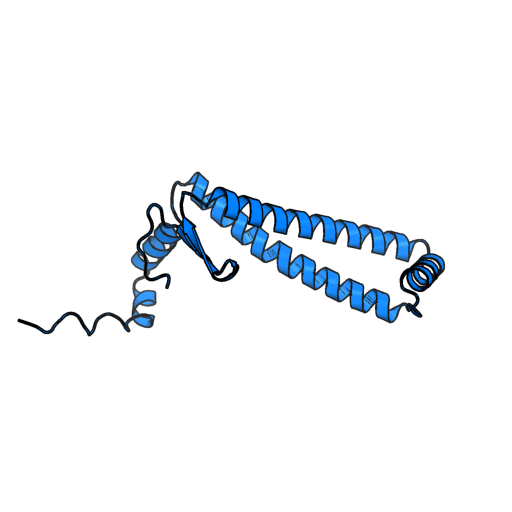O 1
ATOM 1079 N N . SER A 1 131 ? -30.842 -12.517 10.251 1.00 49.47 131 SER A N 1
ATOM 1080 C CA . SER A 1 131 ? -31.726 -13.215 11.193 1.00 49.47 131 SER A CA 1
ATOM 1081 C C . SER A 1 131 ? -31.596 -14.752 11.174 1.00 49.47 131 SER A C 1
ATOM 1083 O O . SER A 1 131 ? -32.584 -15.473 11.147 1.00 49.47 131 SER A O 1
ATOM 1085 N N . CYS A 1 132 ? -30.379 -15.295 11.263 1.00 55.00 132 CYS A N 1
ATOM 1086 C CA . CYS A 1 132 ? -30.176 -16.730 11.517 1.00 55.00 132 CYS A CA 1
ATOM 1087 C C . CYS A 1 132 ? -29.936 -17.080 12.998 1.00 55.00 132 CYS A C 1
ATOM 1089 O O . CYS A 1 132 ? -29.781 -18.254 13.317 1.00 55.00 132 CYS A O 1
ATOM 1091 N N . VAL A 1 133 ? -29.936 -16.117 13.932 1.00 49.47 133 VAL A N 1
ATOM 1092 C CA . VAL A 1 133 ? -29.556 -16.372 15.347 1.00 49.47 133 VAL A CA 1
ATOM 1093 C C . VAL A 1 133 ? -30.668 -16.041 16.359 1.00 49.47 133 VAL A C 1
ATOM 1095 O O . VAL A 1 133 ? -30.397 -15.809 17.528 1.00 49.47 133 VAL A O 1
ATOM 1098 N N . SER A 1 134 ? -31.946 -16.050 15.963 1.00 45.94 134 SER A N 1
ATOM 1099 C CA . SER A 1 134 ? -33.050 -15.825 16.924 1.00 45.94 134 SER A CA 1
ATOM 1100 C C . SER A 1 134 ? -33.845 -17.081 17.314 1.00 45.94 134 SER A C 1
ATOM 1102 O O . SER A 1 134 ? -34.635 -17.016 18.252 1.00 45.94 134 SER A O 1
ATOM 1104 N N . LYS A 1 135 ? -33.645 -18.238 16.666 1.00 43.09 135 LYS A N 1
ATOM 1105 C CA . LYS A 1 135 ? -34.521 -19.409 16.887 1.00 43.09 135 LYS A CA 1
ATOM 1106 C C . LYS A 1 135 ? -34.060 -20.440 17.928 1.00 43.09 135 LYS A C 1
ATOM 1108 O O . LYS A 1 135 ? -34.756 -21.432 18.102 1.00 43.09 135 LYS A O 1
ATOM 1113 N N . SER A 1 136 ? -32.959 -20.243 18.657 1.00 42.94 136 SER A N 1
ATOM 1114 C CA . SER A 1 136 ? -32.454 -21.270 19.597 1.00 42.94 136 SER A CA 1
ATOM 1115 C C . SER A 1 136 ? -32.538 -20.932 21.091 1.00 42.94 136 SER A C 1
ATOM 1117 O O . SER A 1 136 ? -32.085 -21.736 21.901 1.00 42.94 136 SER A O 1
ATOM 1119 N N . ARG A 1 137 ? -33.143 -19.806 21.501 1.00 44.69 137 ARG A N 1
ATOM 1120 C CA . ARG A 1 137 ? -33.261 -19.443 22.933 1.00 44.69 137 ARG A CA 1
ATOM 1121 C C . ARG A 1 137 ? -34.701 -19.227 23.418 1.00 44.69 137 ARG A C 1
ATOM 1123 O O . ARG A 1 137 ? -34.933 -18.425 24.309 1.00 44.69 137 ARG A O 1
ATOM 1130 N N . VAL A 1 138 ? -35.656 -19.959 22.841 1.00 47.91 138 VAL A N 1
ATOM 1131 C CA . VAL A 1 138 ? -37.037 -20.073 23.354 1.00 47.91 138 VAL A CA 1
ATOM 1132 C C . VAL A 1 138 ? -37.452 -21.547 23.345 1.00 47.91 138 VAL A C 1
ATOM 1134 O O . VAL A 1 138 ? -38.354 -21.953 22.620 1.00 47.91 138 VAL A O 1
ATOM 1137 N N . ARG A 1 139 ? -36.715 -22.394 24.071 1.00 44.78 139 ARG A N 1
ATOM 1138 C CA . ARG A 1 139 ? -37.225 -23.694 24.534 1.00 44.78 139 ARG A CA 1
ATOM 1139 C C . ARG A 1 139 ? -36.299 -24.297 25.584 1.00 44.78 139 ARG A C 1
ATOM 1141 O O . ARG A 1 139 ? -35.289 -24.911 25.235 1.00 44.78 139 ARG A O 1
ATOM 1148 N N . ARG A 1 140 ? -36.651 -24.079 26.847 1.00 36.09 140 ARG A N 1
ATOM 1149 C CA . ARG A 1 140 ? -36.609 -25.048 27.952 1.00 36.09 140 ARG A CA 1
ATOM 1150 C C . ARG A 1 140 ? -36.984 -24.304 29.233 1.00 36.09 140 ARG A C 1
ATOM 1152 O O . ARG A 1 140 ? -36.119 -23.796 29.939 1.00 36.09 140 ARG A O 1
ATOM 1159 N N . GLU A 1 141 ? -38.294 -24.152 29.399 1.00 40.72 141 GLU A N 1
ATOM 1160 C CA . GLU A 1 141 ? -38.929 -24.458 30.685 1.00 40.72 141 GLU A CA 1
ATOM 1161 C C . GLU A 1 141 ? -38.789 -25.964 30.947 1.00 40.72 141 GLU A C 1
ATOM 1163 O O . GLU A 1 141 ? -38.746 -26.721 29.940 1.00 40.72 141 GLU A O 1
#

Organism: NCBI:txid1144522

InterPro domains:
  IPR001594 Palmitoyltransferase, DHHC domain [PF01529] (2-117)
  IPR039859 Palmitoyltransferase PFA4/ZDHHC16/ZDHHC20/ERF2-like [PTHR22883] (2-114)

Foldseek 3Di:
DPPDDDAQWFAQDVVVRGTDGPVCVVVVLVVLVVLLVVLVVLVVVLVVLVVVCVVPVVVSQVVVCVVVVHNRDPVNVVVVSVVSNCVSCVRNVVSVVVNVVVVVCVVVVHGNVRVVVVVCVVPVVVVVVVPPPDPPPPDDD

Secondary structure (DSSP, 8-state):
---S--TTEEEEETTTTEEEETTTHHHHHHHHHHHHHHHHHHHHHHHHHHHHHHH-HHHHHHHHHHHHTS---HHHHHHHHHHHHHHHHHHHHHHHHHHHHHHHHHHHT--HHHHHHHHHHH-GGGGGGG-SSSSSSS---

pLDDT: mean 86.44, std 15.19, range [36.09, 98.25]

Radius of gyration: 23.67 Å; chains: 1; bounding box: 62×36×55 Å

Sequence (141 aa):
MCNKCRVGFDHHCRYINNCVTKSNYYIFFFGCLFLVSSAFIGLVQLIIYAAIYRKNKDMFISNASAYYHIQFNVIAFWVLFGVAVLFYLGLAIPMMVLIIYHVFFQVNGISTYDYIMDNISRFPQRLSKFSCVSKSRVRRE